Protein AF-A0A0C9SKB8-F1 (afdb_monomer)

Mean predicted aligned error: 7.76 Å

Sequence (107 aa):
MNARALKKRIRDRLRQRKFELERLEREYRNTVNEKNLRSHAKDRVKSREPGIVSLTRSYNALCEQLASLIRKGKALPGAVPPTPIDREGLFKLDVDDDIWQDIGLDE

pLDDT: mean 81.24, std 8.8, range [53.34, 92.69]

Foldseek 3Di:
DALVVLLVVLVVLLVVLVVLVVVLVVVVVVDPPDVPVSVVSVVVSVVCVVVSVVSLVVSQVVLVVQVVCVVVVNDDVPQDRQDRWDPVCSNVPDPPTSSPPCPNVDD

Secondary structure (DSSP, 8-state):
--HHHHHHHHHHHHHHHHHHHHHHHHHHHH-SS-HHHHHHHHHHHHTTHHHHHHHHHHHHHHHHHHHHHHHTT-SPTT--PPPPPPSTTTTT--TT-GGG--TTT--

Organism: NCBI:txid944288

Structure (mmCIF, N/CA/C/O backbone):
data_AF-A0A0C9SKB8-F1
#
_entry.id   AF-A0A0C9SKB8-F1
#
loop_
_atom_site.group_PDB
_atom_site.id
_atom_site.type_symbol
_atom_site.label_atom_id
_atom_site.label_alt_id
_atom_site.label_comp_id
_atom_site.label_asym_id
_atom_site.label_entity_id
_atom_site.label_seq_id
_atom_site.pdbx_PDB_ins_code
_atom_site.Cartn_x
_atom_site.Cartn_y
_atom_site.Cartn_z
_atom_site.occupancy
_atom_site.B_iso_or_equiv
_atom_site.auth_seq_id
_atom_site.auth_comp_id
_atom_site.auth_asym_id
_atom_site.auth_atom_id
_atom_site.pdbx_PDB_model_num
ATOM 1 N N . MET A 1 1 ? -1.051 11.756 10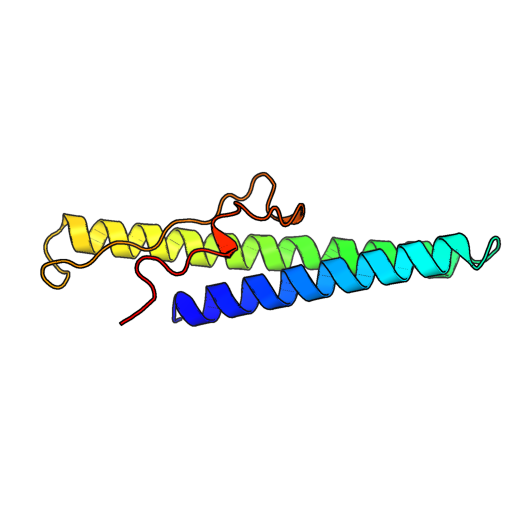.755 1.00 58.69 1 MET A N 1
ATOM 2 C CA . MET A 1 1 ? -1.117 11.167 9.395 1.00 58.69 1 MET A CA 1
ATOM 3 C C . MET A 1 1 ? -2.464 10.489 9.238 1.00 58.69 1 MET A C 1
ATOM 5 O O . MET A 1 1 ? -2.846 9.765 10.142 1.00 58.69 1 MET A O 1
ATOM 9 N N . ASN A 1 2 ? -3.175 10.734 8.137 1.00 83.25 2 ASN A N 1
ATOM 10 C CA . ASN A 1 2 ? -4.465 10.097 7.859 1.00 83.25 2 ASN A CA 1
ATOM 11 C C . ASN A 1 2 ? -4.236 8.772 7.099 1.00 83.25 2 ASN A C 1
ATOM 13 O O . ASN A 1 2 ? -3.520 8.765 6.093 1.00 83.25 2 ASN A O 1
ATOM 17 N N . ALA A 1 3 ? -4.827 7.668 7.572 1.00 80.56 3 ALA A N 1
ATOM 18 C CA . ALA A 1 3 ? -4.695 6.338 6.969 1.00 80.56 3 ALA A CA 1
ATOM 19 C C . ALA A 1 3 ? -5.140 6.319 5.494 1.00 80.56 3 ALA A C 1
ATOM 21 O O . ALA A 1 3 ? -4.436 5.772 4.645 1.00 80.56 3 ALA A O 1
ATOM 22 N N . ARG A 1 4 ? -6.222 7.033 5.154 1.00 84.06 4 ARG A N 1
ATOM 23 C CA . ARG A 1 4 ? -6.717 7.172 3.774 1.00 84.06 4 ARG A CA 1
ATOM 24 C C . ARG A 1 4 ? -5.710 7.882 2.870 1.00 84.06 4 ARG A C 1
ATOM 26 O O . ARG A 1 4 ? -5.471 7.462 1.739 1.00 84.06 4 ARG A O 1
ATOM 33 N N . ALA A 1 5 ? -5.078 8.942 3.375 1.00 85.62 5 ALA A N 1
ATOM 34 C CA . ALA A 1 5 ? -4.053 9.680 2.636 1.00 85.62 5 ALA A CA 1
ATOM 35 C C . ALA A 1 5 ? -2.801 8.821 2.388 1.00 85.62 5 ALA A C 1
ATOM 37 O O . ALA A 1 5 ? -2.234 8.854 1.296 1.00 85.62 5 ALA A O 1
ATOM 38 N N . LEU A 1 6 ? -2.397 8.010 3.373 1.00 84.31 6 LEU A N 1
ATOM 39 C CA . LEU A 1 6 ? -1.305 7.049 3.207 1.00 84.31 6 LEU A CA 1
ATOM 40 C C . LEU A 1 6 ? -1.648 5.983 2.171 1.00 84.31 6 LEU A C 1
ATOM 42 O O . LEU A 1 6 ? -0.839 5.729 1.282 1.00 84.31 6 LEU A O 1
ATOM 46 N N . LYS A 1 7 ? -2.859 5.428 2.224 1.00 85.12 7 LYS A N 1
ATOM 47 C CA . LYS A 1 7 ? -3.311 4.424 1.264 1.00 85.12 7 LYS A CA 1
ATOM 48 C C . LYS A 1 7 ? -3.347 4.958 -0.170 1.00 85.12 7 LYS A C 1
ATOM 50 O O . LYS A 1 7 ? -2.859 4.293 -1.082 1.00 85.12 7 LYS A O 1
ATOM 55 N N . LYS A 1 8 ? -3.836 6.188 -0.380 1.00 87.00 8 LYS A N 1
ATOM 56 C CA . LYS A 1 8 ? -3.760 6.875 -1.687 1.00 87.00 8 LYS A CA 1
ATOM 57 C C . LYS A 1 8 ? -2.313 7.025 -2.165 1.00 87.00 8 LYS A C 1
ATOM 59 O O . LYS A 1 8 ? -1.996 6.662 -3.293 1.00 87.00 8 LYS A O 1
ATOM 64 N N . ARG A 1 9 ? -1.407 7.456 -1.282 1.00 87.50 9 ARG A N 1
ATOM 65 C CA . ARG A 1 9 ? 0.021 7.602 -1.607 1.00 87.50 9 ARG A CA 1
ATOM 66 C C . ARG A 1 9 ? 0.690 6.273 -1.971 1.00 87.50 9 ARG A C 1
ATOM 68 O O . ARG A 1 9 ? 1.556 6.255 -2.844 1.00 87.50 9 ARG A O 1
ATOM 75 N N . ILE A 1 10 ? 0.323 5.179 -1.301 1.00 86.56 10 ILE A N 1
ATOM 76 C CA . ILE A 1 10 ? 0.812 3.833 -1.628 1.00 86.56 10 ILE A CA 1
ATOM 77 C C . ILE A 1 10 ? 0.315 3.432 -3.024 1.00 86.56 10 ILE A C 1
ATOM 79 O O . ILE A 1 10 ? 1.143 3.083 -3.866 1.00 86.56 10 ILE A O 1
ATOM 83 N N . ARG A 1 11 ? -0.989 3.588 -3.307 1.00 88.88 11 ARG A N 1
ATOM 84 C CA . ARG A 1 11 ? -1.585 3.327 -4.633 1.00 88.88 11 ARG A CA 1
ATOM 85 C C . ARG A 1 11 ? -0.877 4.093 -5.752 1.00 88.88 11 ARG A C 1
ATOM 87 O O . ARG A 1 11 ? -0.483 3.496 -6.752 1.00 88.88 11 ARG A O 1
ATOM 94 N N . ASP A 1 12 ? -0.647 5.391 -5.570 1.00 89.19 12 ASP A N 1
ATOM 95 C CA . ASP A 1 12 ? 0.022 6.218 -6.579 1.00 89.19 12 ASP A CA 1
ATOM 96 C C . ASP A 1 12 ? 1.454 5.759 -6.865 1.00 89.19 12 ASP A C 1
ATOM 98 O O . ASP A 1 12 ? 1.856 5.664 -8.026 1.00 89.19 12 ASP A O 1
ATOM 102 N N . ARG A 1 13 ? 2.222 5.418 -5.823 1.00 87.69 13 ARG A N 1
ATOM 103 C CA . ARG A 1 13 ? 3.601 4.933 -5.988 1.00 87.69 13 ARG A CA 1
ATOM 104 C C . ARG A 1 13 ? 3.666 3.567 -6.657 1.00 87.69 13 ARG A C 1
ATOM 106 O O . ARG A 1 13 ? 4.558 3.335 -7.470 1.00 87.69 13 ARG A O 1
ATOM 113 N N . LEU A 1 14 ? 2.731 2.679 -6.332 1.00 87.44 14 LEU A N 1
ATOM 114 C CA . LEU A 1 14 ? 2.621 1.371 -6.969 1.00 87.44 14 LEU A CA 1
ATOM 115 C C . LEU A 1 14 ? 2.299 1.503 -8.459 1.00 87.44 14 LEU A C 1
ATOM 117 O O . LEU A 1 14 ? 2.985 0.913 -9.295 1.00 87.44 14 LEU A O 1
ATOM 121 N N . ARG A 1 15 ? 1.325 2.353 -8.797 1.00 88.06 15 ARG A N 1
ATOM 122 C CA . ARG A 1 15 ? 0.963 2.667 -10.181 1.00 88.06 15 ARG A CA 1
ATOM 123 C C . ARG A 1 15 ? 2.136 3.272 -10.952 1.00 88.06 15 ARG A C 1
ATOM 125 O O . ARG A 1 15 ? 2.430 2.834 -12.060 1.00 88.06 15 ARG A O 1
ATOM 132 N N . GLN A 1 16 ? 2.838 4.237 -10.357 1.00 86.94 16 GLN A N 1
ATOM 133 C CA . GLN A 1 16 ? 4.014 4.845 -10.974 1.00 86.94 16 GLN A CA 1
ATOM 134 C C . GLN A 1 16 ? 5.105 3.802 -11.253 1.00 86.94 16 GLN A C 1
ATOM 136 O O . GLN A 1 16 ? 5.629 3.756 -12.363 1.00 86.94 16 GLN A O 1
ATOM 141 N N . ARG A 1 17 ? 5.409 2.928 -10.283 1.00 87.50 17 ARG A N 1
ATOM 142 C CA . ARG A 1 17 ? 6.372 1.830 -10.465 1.00 87.50 17 ARG A CA 1
ATOM 143 C C . ARG A 1 17 ? 5.962 0.898 -11.608 1.00 87.50 17 ARG A C 1
ATOM 145 O O . ARG A 1 17 ? 6.818 0.538 -12.411 1.00 87.50 17 ARG A O 1
ATOM 152 N N . LYS A 1 18 ? 4.681 0.519 -11.695 1.00 86.94 18 LYS A N 1
ATOM 153 C CA . LYS A 1 18 ? 4.167 -0.344 -12.772 1.00 86.94 18 LYS A CA 1
ATOM 154 C C . LYS A 1 18 ? 4.379 0.292 -14.145 1.00 86.94 18 LYS A C 1
ATOM 156 O O . LYS A 1 18 ? 4.968 -0.337 -15.015 1.00 86.94 18 LYS A O 1
ATOM 161 N N . PHE A 1 19 ? 3.987 1.554 -14.316 1.00 85.75 19 PHE A N 1
ATOM 162 C CA . PHE A 1 19 ? 4.177 2.256 -15.587 1.00 85.75 19 PHE A CA 1
ATOM 163 C C . PHE A 1 19 ? 5.651 2.456 -15.950 1.00 85.75 19 PHE A C 1
ATOM 165 O O . PHE A 1 19 ? 6.008 2.360 -17.122 1.00 85.75 19 PHE A O 1
ATOM 172 N N . GLU A 1 20 ? 6.518 2.711 -14.968 1.00 85.62 20 GLU A N 1
ATOM 173 C CA . GLU A 1 20 ? 7.963 2.807 -15.201 1.00 85.62 20 GLU A CA 1
ATOM 174 C C . GLU A 1 20 ? 8.557 1.469 -15.664 1.00 85.62 20 GLU A C 1
ATOM 176 O O . GLU A 1 20 ? 9.371 1.460 -16.587 1.00 85.62 20 GLU A O 1
ATOM 181 N N . LEU A 1 21 ? 8.118 0.345 -15.085 1.00 84.25 21 LEU A N 1
ATOM 182 C CA . LEU A 1 21 ? 8.522 -0.994 -15.528 1.00 84.25 21 LEU A CA 1
ATOM 183 C C . LEU A 1 21 ? 8.009 -1.317 -16.931 1.00 84.25 21 LEU A C 1
ATOM 185 O O . LEU A 1 21 ? 8.804 -1.710 -17.778 1.00 84.25 21 LEU A O 1
ATOM 189 N N . GLU A 1 22 ? 6.722 -1.102 -17.208 1.00 84.81 22 GLU A N 1
ATOM 190 C CA . GLU A 1 22 ? 6.144 -1.350 -18.536 1.00 84.81 22 GLU A CA 1
ATOM 191 C C . GLU A 1 22 ? 6.821 -0.504 -19.618 1.00 84.81 22 GLU A C 1
ATOM 193 O O . GLU A 1 22 ? 7.072 -0.977 -20.728 1.00 84.81 22 GLU A O 1
ATOM 198 N N . ARG A 1 23 ? 7.145 0.755 -19.304 1.00 84.44 23 ARG A N 1
ATOM 199 C CA . ARG A 1 23 ? 7.894 1.623 -20.211 1.00 84.44 23 ARG A CA 1
ATOM 200 C C . ARG A 1 23 ? 9.281 1.049 -20.498 1.00 84.44 23 ARG A C 1
ATOM 202 O O . ARG A 1 23 ? 9.662 0.968 -21.662 1.00 84.44 23 ARG A O 1
ATOM 209 N N . LEU A 1 24 ? 9.990 0.599 -19.464 1.00 80.38 24 LEU A N 1
ATOM 210 C CA . LEU A 1 24 ? 11.308 -0.021 -19.600 1.00 80.38 24 LEU A CA 1
ATOM 211 C C . LEU A 1 24 ? 11.244 -1.332 -20.404 1.00 80.38 24 LEU A C 1
ATOM 213 O O . LEU A 1 24 ? 12.124 -1.590 -21.221 1.00 80.38 24 LEU A O 1
ATOM 217 N N . GLU A 1 25 ? 10.192 -2.136 -20.238 1.00 78.69 25 GLU A N 1
ATOM 218 C CA . GLU A 1 25 ? 9.959 -3.354 -21.028 1.00 78.69 25 GLU A CA 1
ATOM 219 C C . GLU A 1 25 ? 9.654 -3.065 -22.504 1.00 78.69 25 GLU A C 1
ATOM 221 O O . GLU A 1 25 ?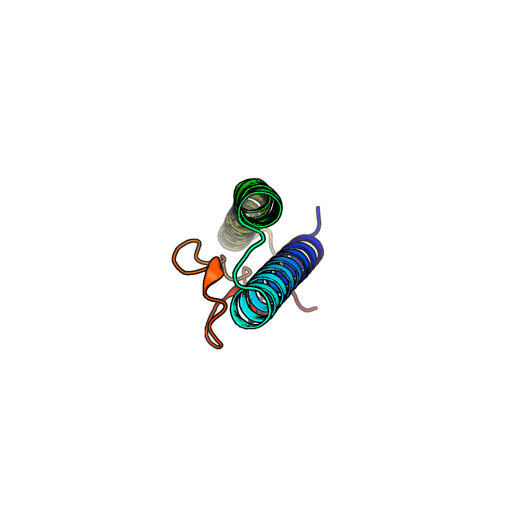 10.132 -3.776 -23.391 1.00 78.69 25 GLU A O 1
ATOM 226 N N . ARG A 1 26 ? 8.887 -2.010 -22.804 1.00 80.00 26 ARG A N 1
ATOM 227 C CA . ARG A 1 26 ? 8.641 -1.580 -24.192 1.00 80.00 26 ARG A CA 1
ATOM 228 C C . ARG A 1 26 ? 9.917 -1.056 -24.845 1.00 80.00 26 ARG A C 1
ATOM 230 O O . ARG A 1 26 ? 10.223 -1.435 -25.972 1.00 80.00 26 ARG A O 1
ATOM 237 N N . GLU A 1 27 ? 10.685 -0.239 -24.128 1.00 73.25 27 GLU A N 1
ATOM 238 C CA . GLU A 1 27 ? 11.998 0.237 -24.578 1.00 73.25 27 GLU A CA 1
ATOM 239 C C . GLU A 1 27 ? 12.970 -0.942 -24.797 1.00 73.25 27 GLU A C 1
ATOM 241 O O . GLU A 1 27 ? 13.696 -0.957 -25.791 1.00 73.25 27 GLU A O 1
ATOM 246 N N . TYR A 1 28 ? 12.913 -1.984 -23.953 1.00 66.25 28 TYR A N 1
ATOM 247 C CA . TYR A 1 28 ? 13.689 -3.223 -24.106 1.00 66.25 28 TYR A CA 1
ATOM 248 C C . TYR A 1 28 ? 13.384 -3.977 -25.408 1.00 66.25 28 TYR A C 1
ATOM 250 O O . 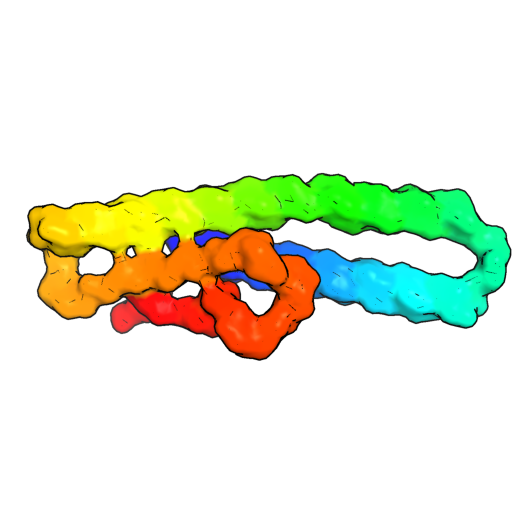TYR A 1 28 ? 14.306 -4.497 -26.032 1.00 66.25 28 TYR A O 1
ATOM 258 N N . ARG A 1 29 ? 12.115 -4.030 -25.839 1.00 68.69 29 ARG A N 1
ATOM 259 C CA . ARG A 1 29 ? 11.728 -4.666 -27.115 1.00 68.69 29 ARG A CA 1
ATOM 260 C C . ARG A 1 29 ? 12.165 -3.854 -28.336 1.00 68.69 29 ARG A C 1
ATOM 262 O O . ARG A 1 29 ? 12.434 -4.438 -29.380 1.00 68.69 29 ARG A O 1
ATOM 269 N N . ASN A 1 30 ? 12.239 -2.530 -28.203 1.00 69.12 30 ASN A N 1
ATOM 270 C CA . ASN A 1 30 ? 12.447 -1.623 -29.332 1.00 69.12 30 ASN A CA 1
ATOM 271 C C . ASN A 1 30 ? 13.921 -1.286 -29.602 1.00 69.12 30 ASN A C 1
ATOM 273 O O . ASN A 1 30 ? 14.247 -0.870 -30.710 1.00 69.12 30 ASN A O 1
ATOM 277 N N . THR A 1 31 ? 14.830 -1.466 -28.637 1.00 64.69 31 THR A N 1
ATOM 278 C CA . THR A 1 31 ? 16.266 -1.228 -28.849 1.00 64.69 31 THR A CA 1
ATOM 279 C C . THR A 1 31 ? 17.073 -2.457 -28.425 1.00 64.69 31 THR A C 1
ATOM 281 O O . THR A 1 31 ? 16.873 -3.005 -27.348 1.00 64.69 31 THR A O 1
ATOM 284 N N . VAL A 1 32 ? 18.031 -2.924 -29.232 1.00 60.19 32 VAL A N 1
ATOM 285 C CA . VAL A 1 32 ? 18.890 -4.078 -28.867 1.00 60.19 32 VAL A CA 1
ATOM 286 C C . VAL A 1 32 ? 20.165 -3.628 -28.125 1.00 60.19 32 VAL A C 1
ATOM 288 O O . VAL A 1 32 ? 20.749 -4.408 -27.378 1.00 60.19 32 VAL A O 1
ATOM 291 N N . ASN A 1 33 ? 20.554 -2.348 -28.217 1.00 62.16 33 ASN A N 1
ATOM 292 C CA . ASN A 1 33 ? 21.949 -1.937 -27.992 1.00 62.16 33 ASN A CA 1
ATOM 293 C C . ASN A 1 33 ? 22.247 -1.029 -26.773 1.00 62.16 33 ASN A C 1
ATOM 295 O O . ASN A 1 33 ? 23.372 -0.569 -26.617 1.00 62.16 33 ASN A O 1
ATOM 299 N N . GLU A 1 34 ? 21.293 -0.771 -25.874 1.00 64.50 34 GLU A N 1
ATOM 300 C CA . GLU A 1 34 ? 21.424 0.295 -24.857 1.00 64.50 34 GLU A CA 1
ATOM 301 C C . GLU A 1 34 ? 21.581 -0.223 -23.408 1.00 64.50 34 GLU A C 1
ATOM 303 O O . GLU A 1 34 ? 20.840 0.144 -22.500 1.00 64.50 34 GLU A O 1
ATOM 308 N N . LYS A 1 35 ? 22.536 -1.131 -23.163 1.00 66.06 35 LYS A N 1
ATOM 309 C CA . LYS A 1 35 ? 22.681 -1.857 -21.877 1.00 66.06 35 LYS A CA 1
ATOM 310 C C . LYS A 1 35 ? 22.904 -0.972 -20.632 1.00 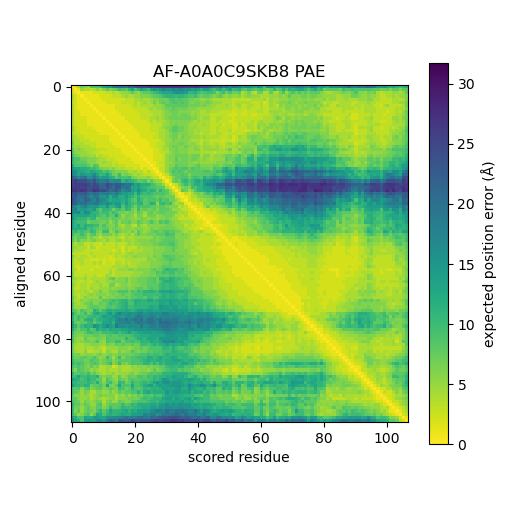66.06 35 LYS A C 1
ATOM 312 O O . LYS A 1 35 ? 22.358 -1.289 -19.577 1.00 66.06 35 LYS A O 1
ATOM 317 N N . ASN A 1 36 ? 23.658 0.125 -20.733 1.00 63.72 36 ASN A N 1
ATOM 318 C CA . ASN A 1 36 ? 24.042 0.935 -19.563 1.00 63.72 36 ASN A CA 1
ATOM 319 C C . ASN A 1 36 ? 22.908 1.846 -19.065 1.00 63.72 36 ASN A C 1
ATOM 321 O O . ASN A 1 36 ? 22.634 1.886 -17.866 1.00 63.72 36 ASN A O 1
ATOM 325 N N . LEU A 1 37 ? 22.180 2.504 -19.978 1.00 64.69 37 LEU A N 1
ATOM 326 C CA . LEU A 1 37 ? 20.999 3.309 -19.632 1.00 64.69 37 LEU A CA 1
ATOM 327 C C . LEU A 1 37 ? 19.926 2.447 -18.937 1.00 64.69 37 LEU A C 1
ATOM 329 O O . LEU A 1 37 ? 19.284 2.877 -17.977 1.00 64.69 37 LEU A O 1
ATOM 333 N N . ARG A 1 38 ? 19.807 1.182 -19.362 1.00 64.19 38 ARG A N 1
ATOM 334 C CA . ARG A 1 38 ? 18.872 0.188 -18.811 1.00 64.19 38 ARG A CA 1
ATOM 335 C C . ARG A 1 38 ? 19.189 -0.235 -17.383 1.00 64.19 38 ARG A C 1
ATOM 337 O O . ARG A 1 38 ? 18.255 -0.373 -16.594 1.00 64.19 38 ARG A O 1
ATOM 344 N N . SER A 1 39 ? 20.466 -0.452 -17.047 1.00 70.06 39 SER A N 1
ATOM 345 C CA . SER A 1 39 ? 20.859 -0.796 -15.671 1.00 70.06 39 SER A CA 1
ATOM 346 C C . SER A 1 39 ? 20.431 0.317 -14.725 1.00 70.06 39 SER A C 1
ATOM 348 O O . SER A 1 39 ? 19.668 0.081 -13.793 1.00 70.06 39 SER A O 1
ATOM 350 N N . HIS A 1 40 ? 20.798 1.558 -15.051 1.00 72.12 40 HIS A N 1
ATOM 351 C CA . HIS A 1 40 ? 20.467 2.715 -14.226 1.00 72.12 40 HIS A CA 1
ATOM 352 C C . HIS A 1 40 ? 18.957 2.936 -14.080 1.00 72.12 40 HIS A C 1
ATOM 354 O O . HIS A 1 40 ? 18.491 3.283 -12.9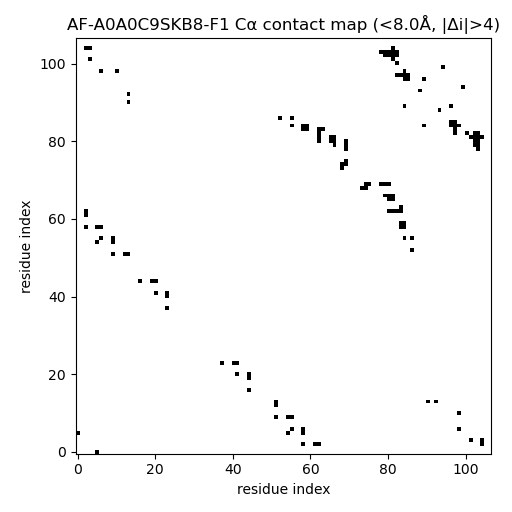92 1.00 72.12 40 HIS A O 1
ATOM 360 N N . ALA A 1 41 ? 18.171 2.707 -15.136 1.00 71.75 41 ALA A N 1
ATOM 361 C CA . ALA A 1 41 ? 16.717 2.816 -15.065 1.00 71.75 41 ALA A CA 1
ATOM 362 C C . ALA A 1 41 ? 16.094 1.723 -14.173 1.00 71.75 41 ALA A C 1
ATOM 364 O O . ALA A 1 41 ? 15.274 2.032 -13.306 1.00 71.75 41 ALA A O 1
ATOM 365 N N . LYS A 1 42 ? 16.537 0.464 -14.300 1.00 75.88 42 LYS A N 1
ATOM 366 C CA . LYS A 1 42 ? 16.077 -0.650 -13.453 1.00 75.88 42 LYS A CA 1
ATOM 367 C C . LYS A 1 42 ? 16.466 -0.453 -11.983 1.00 75.88 42 LYS A C 1
ATOM 369 O O . LYS A 1 42 ? 15.643 -0.680 -11.096 1.00 75.88 42 LYS A O 1
ATOM 374 N N . ASP A 1 43 ? 17.677 0.029 -11.724 1.00 79.81 43 ASP A N 1
ATOM 375 C CA . ASP A 1 43 ? 18.176 0.313 -10.374 1.00 79.81 43 ASP A CA 1
ATOM 376 C C . ASP A 1 43 ? 17.433 1.499 -9.732 1.00 79.81 43 ASP A C 1
ATOM 378 O O . ASP A 1 43 ? 17.105 1.477 -8.540 1.00 79.81 43 ASP A O 1
ATOM 382 N N . ARG A 1 44 ? 17.050 2.511 -10.527 1.00 75.88 44 ARG A N 1
ATOM 383 C CA . ARG A 1 44 ? 16.169 3.598 -10.062 1.00 75.88 44 ARG A CA 1
ATOM 384 C C . ARG A 1 44 ? 14.779 3.107 -9.680 1.00 75.88 44 ARG A C 1
ATOM 386 O O . ARG A 1 44 ? 14.230 3.600 -8.700 1.00 75.88 44 ARG A O 1
ATOM 393 N N . VAL A 1 45 ? 14.210 2.151 -10.411 1.00 79.81 45 VAL A N 1
ATOM 394 C CA . VAL A 1 45 ? 12.905 1.575 -10.054 1.00 79.81 45 VAL A CA 1
ATOM 395 C C . VAL A 1 45 ? 13.016 0.760 -8.763 1.00 79.81 45 VAL A C 1
ATOM 397 O O . VAL A 1 45 ? 12.235 0.974 -7.836 1.00 79.81 45 VAL A O 1
ATOM 400 N N . LYS A 1 46 ? 14.029 -0.108 -8.653 1.00 79.88 46 LYS A N 1
ATOM 401 C CA . LYS A 1 46 ? 14.264 -0.929 -7.453 1.00 79.88 46 LYS A CA 1
ATOM 402 C C . LYS A 1 46 ? 14.538 -0.098 -6.201 1.00 79.88 46 LYS A C 1
ATOM 404 O O . LYS A 1 46 ? 14.017 -0.404 -5.135 1.00 79.88 46 LYS A O 1
ATOM 409 N N . SER A 1 47 ? 15.291 0.995 -6.317 1.00 82.06 47 SER A N 1
ATOM 410 C CA . SER A 1 47 ? 15.597 1.861 -5.165 1.00 82.06 47 SER A CA 1
ATOM 411 C C . SER A 1 47 ? 14.370 2.574 -4.576 1.00 82.06 47 SER A C 1
ATOM 413 O O . SER A 1 47 ? 14.429 3.067 -3.450 1.00 82.06 47 SER A O 1
ATOM 415 N N . ARG A 1 48 ? 13.232 2.599 -5.285 1.00 81.12 48 ARG A N 1
ATOM 416 C CA . ARG A 1 48 ? 11.966 3.172 -4.794 1.00 81.12 48 ARG A CA 1
ATOM 417 C C . ARG A 1 48 ? 11.112 2.177 -4.008 1.00 81.12 48 ARG A C 1
ATOM 419 O O . ARG A 1 48 ? 10.256 2.605 -3.231 1.00 81.12 48 ARG A O 1
ATOM 426 N N . GLU A 1 49 ? 11.354 0.875 -4.160 1.00 84.94 49 GLU A N 1
ATOM 427 C CA . GLU A 1 49 ? 10.611 -0.195 -3.477 1.00 84.94 49 GLU A CA 1
ATOM 428 C C . GLU A 1 49 ? 10.675 -0.093 -1.944 1.00 84.94 49 GLU A C 1
ATOM 430 O O . GLU A 1 49 ? 9.612 -0.136 -1.317 1.00 84.94 49 GLU A O 1
ATOM 435 N N . PRO A 1 50 ? 11.839 0.170 -1.309 1.00 88.44 50 PRO A N 1
ATOM 436 C CA . PRO A 1 50 ? 11.914 0.348 0.143 1.00 88.44 50 PRO A CA 1
ATOM 437 C C . PRO A 1 50 ? 11.023 1.486 0.654 1.00 88.44 50 PRO A C 1
ATOM 439 O O . PRO A 1 50 ? 10.445 1.401 1.737 1.00 88.44 50 PRO A O 1
ATOM 442 N N . GLY A 1 51 ? 10.856 2.546 -0.144 1.00 88.62 51 GLY A N 1
ATOM 443 C CA . GLY A 1 51 ? 9.979 3.665 0.190 1.00 88.62 51 GLY A CA 1
ATOM 444 C C . GLY A 1 51 ? 8.492 3.301 0.160 1.00 88.62 51 GLY A C 1
ATOM 445 O O . GLY A 1 51 ? 7.711 3.881 0.913 1.00 88.62 51 GLY A O 1
ATOM 446 N N . ILE A 1 52 ? 8.087 2.357 -0.693 1.00 86.69 52 ILE A N 1
ATOM 447 C CA . ILE A 1 52 ? 6.716 1.821 -0.753 1.00 86.69 52 ILE A CA 1
ATOM 448 C C . ILE A 1 52 ? 6.477 0.873 0.428 1.00 86.69 52 ILE A C 1
ATOM 450 O O . ILE A 1 52 ? 5.465 0.991 1.120 1.00 86.69 52 ILE A O 1
ATOM 454 N N . VAL A 1 53 ? 7.446 0.003 0.724 1.00 89.81 53 VAL A N 1
ATOM 455 C CA . VAL A 1 53 ? 7.404 -0.907 1.881 1.00 89.81 53 VAL A CA 1
ATOM 456 C C . VAL A 1 53 ? 7.310 -0.127 3.195 1.00 89.81 53 VAL A C 1
ATOM 458 O O . VAL A 1 53 ? 6.495 -0.461 4.052 1.00 89.81 53 VAL A O 1
ATOM 461 N N . SER A 1 54 ? 8.087 0.950 3.342 1.00 91.06 54 SER A N 1
ATOM 462 C CA . SER A 1 54 ? 8.049 1.817 4.526 1.00 91.06 54 SER A CA 1
ATOM 463 C C . SER A 1 54 ? 6.671 2.457 4.735 1.00 91.06 54 SER A C 1
ATOM 465 O O . SER A 1 54 ? 6.117 2.382 5.831 1.00 91.06 54 SER A O 1
ATOM 467 N N . LEU A 1 55 ? 6.061 3.001 3.674 1.00 88.62 55 LEU A N 1
ATOM 468 C CA . LEU A 1 55 ? 4.704 3.555 3.752 1.00 88.62 55 LEU A CA 1
ATOM 469 C C . LEU A 1 55 ? 3.663 2.495 4.121 1.00 88.62 55 LEU A C 1
ATOM 471 O O . LEU A 1 55 ? 2.787 2.765 4.940 1.00 88.62 55 LEU A O 1
ATOM 475 N N . THR A 1 56 ? 3.779 1.297 3.547 1.00 89.56 56 THR A N 1
ATOM 476 C CA . THR A 1 56 ? 2.885 0.167 3.839 1.00 89.56 56 THR A CA 1
ATOM 477 C C . THR A 1 56 ? 2.997 -0.245 5.304 1.00 89.56 56 THR A C 1
ATOM 479 O O . THR A 1 56 ? 1.989 -0.410 5.983 1.00 89.56 56 THR A O 1
ATOM 482 N N . ARG A 1 57 ? 4.221 -0.293 5.847 1.00 92.38 57 ARG A N 1
ATOM 483 C CA . ARG A 1 57 ? 4.457 -0.545 7.274 1.00 92.38 57 ARG A CA 1
ATOM 484 C C . ARG A 1 57 ? 3.803 0.519 8.159 1.00 92.38 57 ARG A C 1
ATOM 486 O O . ARG A 1 57 ? 3.177 0.167 9.154 1.00 92.38 57 ARG A O 1
ATOM 493 N N . SER A 1 58 ? 3.927 1.802 7.811 1.00 91.31 58 SER A N 1
ATOM 494 C CA . SER A 1 58 ? 3.271 2.883 8.561 1.00 91.31 58 SER A CA 1
ATOM 495 C C . SER A 1 58 ? 1.746 2.784 8.518 1.00 91.31 58 SER A C 1
ATOM 497 O O . SER A 1 58 ? 1.096 3.042 9.526 1.00 91.31 58 SER A O 1
ATOM 499 N N . TYR A 1 59 ? 1.176 2.404 7.373 1.00 90.19 59 TYR A N 1
ATOM 500 C CA . TYR A 1 59 ? -0.263 2.195 7.237 1.00 90.19 59 TYR A CA 1
ATOM 501 C C . TYR A 1 59 ? -0.747 1.004 8.079 1.00 90.19 59 TYR A C 1
ATOM 503 O O . T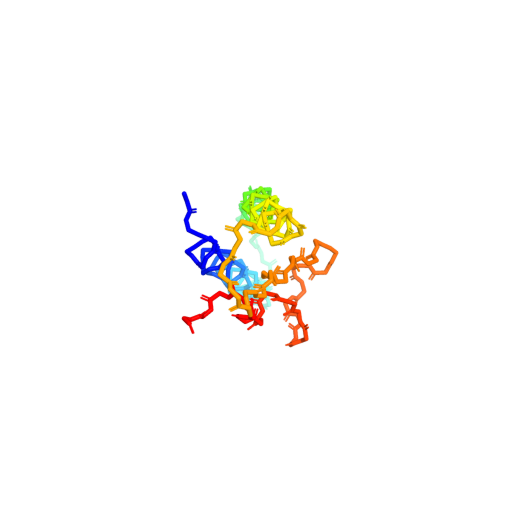YR A 1 59 ? -1.679 1.164 8.864 1.00 90.19 59 TYR A O 1
ATOM 511 N N . ASN A 1 60 ? -0.080 -0.151 8.006 1.00 92.44 60 ASN A N 1
ATOM 512 C CA . ASN A 1 60 ? -0.461 -1.330 8.793 1.00 92.44 60 ASN A CA 1
ATOM 513 C C . ASN A 1 60 ? -0.369 -1.061 10.304 1.00 92.44 60 ASN A C 1
ATOM 515 O O . ASN A 1 60 ? -1.277 -1.423 11.046 1.00 92.44 60 ASN A O 1
ATOM 519 N N . ALA A 1 61 ? 0.658 -0.330 10.752 1.00 92.69 61 ALA A N 1
ATOM 520 C CA . ALA A 1 61 ? 0.773 0.089 12.150 1.00 92.69 61 ALA A CA 1
ATOM 521 C C . ALA A 1 61 ? -0.395 0.989 12.603 1.00 92.69 61 ALA A C 1
ATOM 523 O O . ALA A 1 61 ? -0.839 0.901 13.746 1.00 92.69 61 ALA A O 1
ATOM 524 N N . LEU A 1 62 ? -0.923 1.848 11.721 1.00 90.25 62 LEU A N 1
ATOM 525 C CA . LEU A 1 62 ? -2.128 2.634 12.010 1.00 90.25 62 LEU A CA 1
ATOM 526 C C . LEU A 1 62 ? -3.384 1.756 12.066 1.00 90.25 62 LEU A C 1
ATOM 528 O O . LEU A 1 62 ? -4.229 1.982 12.930 1.00 90.25 62 LEU A O 1
ATOM 532 N N . CYS A 1 63 ? -3.496 0.744 11.203 1.00 90.44 63 CYS A N 1
ATOM 533 C CA . CYS A 1 63 ? -4.605 -0.213 11.244 1.00 90.44 63 CYS A CA 1
ATOM 534 C C . CYS A 1 63 ? -4.635 -0.965 12.583 1.00 90.44 63 CYS A C 1
ATOM 536 O O . CYS A 1 63 ? -5.681 -1.052 13.223 1.00 90.44 63 CYS A O 1
ATOM 538 N N . GLU A 1 64 ? -3.476 -1.419 13.067 1.00 92.19 64 GLU A N 1
ATOM 539 C CA . GLU A 1 64 ? -3.343 -2.061 14.381 1.00 92.19 64 GLU A CA 1
ATOM 540 C C . GLU A 1 64 ? -3.730 -1.124 15.535 1.00 92.19 64 GLU A C 1
ATOM 542 O O . GLU A 1 64 ? -4.422 -1.533 16.473 1.00 92.19 64 GLU A O 1
ATOM 547 N N . GLN A 1 65 ? -3.323 0.149 15.469 1.00 90.25 65 GLN A N 1
ATOM 548 C CA . GLN A 1 65 ? -3.699 1.155 16.467 1.00 90.25 65 GLN A CA 1
ATOM 549 C C . GLN A 1 65 ? -5.214 1.385 16.495 1.00 90.25 65 GLN A C 1
ATOM 551 O O . GLN A 1 65 ? -5.807 1.397 17.575 1.00 90.25 65 GLN A O 1
ATOM 556 N N . 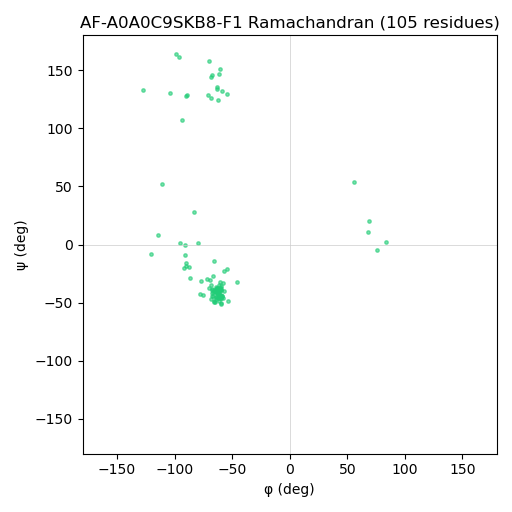LEU A 1 66 ? -5.849 1.517 15.327 1.00 87.94 66 LEU A N 1
ATOM 557 C CA . LEU A 1 66 ? -7.299 1.686 15.211 1.00 87.94 66 LEU A CA 1
ATOM 558 C C . LEU A 1 66 ? -8.048 0.451 15.725 1.00 87.94 66 LEU A C 1
ATOM 560 O O . LEU A 1 66 ? -8.953 0.586 16.547 1.00 87.94 66 LEU A O 1
ATOM 564 N N . ALA A 1 67 ? -7.610 -0.752 15.351 1.00 89.81 67 ALA A N 1
ATOM 565 C CA . ALA A 1 67 ? -8.171 -1.999 15.867 1.00 89.81 67 ALA A CA 1
ATOM 566 C C . ALA A 1 67 ? -8.040 -2.109 17.398 1.00 89.81 67 ALA A C 1
ATOM 568 O O . ALA A 1 67 ? -8.965 -2.551 18.080 1.00 89.81 67 ALA A O 1
ATOM 569 N N . SER A 1 68 ? -6.913 -1.661 17.962 1.00 91.38 68 SER A N 1
ATOM 570 C CA . SER A 1 68 ? -6.697 -1.614 19.414 1.00 91.38 68 SER A CA 1
ATOM 571 C C . SER A 1 68 ? -7.651 -0.639 20.110 1.00 91.38 68 SER A C 1
ATOM 573 O O . SER A 1 68 ? -8.188 -0.960 21.171 1.00 91.38 68 SER A O 1
ATOM 575 N N . LEU A 1 69 ? -7.898 0.537 19.525 1.00 89.19 69 LEU A N 1
ATOM 576 C CA . LEU A 1 69 ? -8.839 1.525 20.066 1.00 89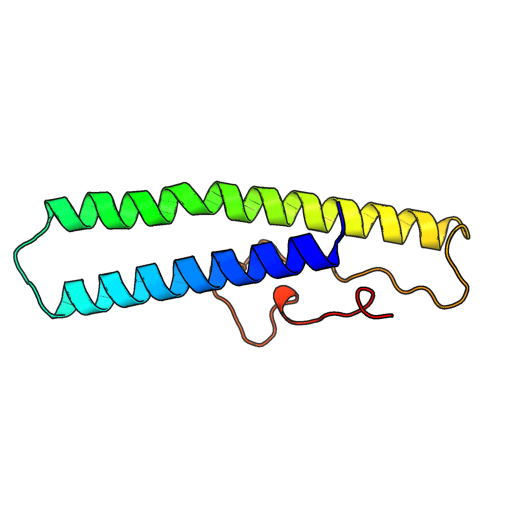.19 69 LEU A CA 1
ATOM 577 C C . LEU A 1 69 ? -10.287 1.024 20.031 1.00 89.19 69 LEU A C 1
ATOM 579 O O . LEU A 1 69 ? -11.000 1.192 21.022 1.00 89.19 69 LEU A O 1
ATOM 583 N N . ILE A 1 70 ? -10.685 0.357 18.945 1.00 88.75 70 ILE A N 1
ATOM 584 C CA . ILE A 1 70 ? -12.004 -0.278 18.813 1.00 88.75 70 ILE A CA 1
ATOM 585 C C . ILE A 1 70 ? -12.173 -1.364 19.878 1.00 88.75 70 ILE A C 1
ATOM 587 O O . ILE A 1 70 ? -13.144 -1.342 20.630 1.00 88.75 70 ILE A O 1
ATOM 591 N N . ARG A 1 71 ? -11.181 -2.251 20.039 1.00 88.38 71 ARG A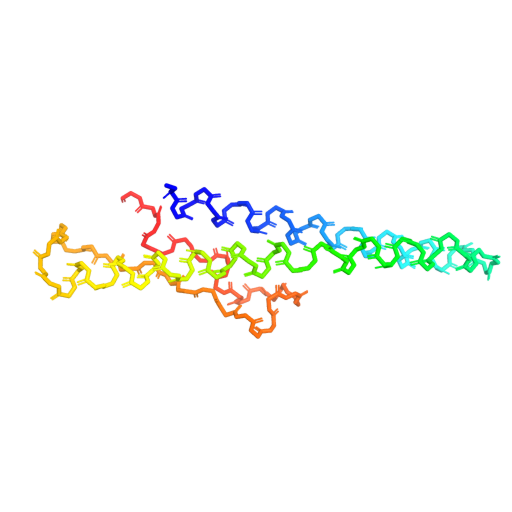 N 1
ATOM 592 C CA . ARG A 1 71 ? -11.209 -3.310 21.063 1.00 88.38 71 ARG A CA 1
ATOM 593 C C . ARG A 1 71 ? -11.293 -2.762 22.491 1.00 88.38 71 ARG A C 1
ATOM 595 O O . ARG A 1 71 ? -11.888 -3.392 23.355 1.00 88.38 71 ARG A O 1
ATOM 602 N N . LYS A 1 72 ? -10.703 -1.591 22.743 1.00 91.81 72 LYS A N 1
ATOM 603 C CA . LYS A 1 72 ? -10.752 -0.897 24.042 1.00 91.81 72 LYS A CA 1
ATOM 604 C C . LYS A 1 72 ? -12.057 -0.122 24.274 1.00 91.81 72 LYS A C 1
ATOM 606 O O . LYS A 1 72 ? -12.158 0.550 25.296 1.00 91.81 72 LYS A O 1
ATOM 611 N N . GLY A 1 73 ? -13.012 -0.157 23.339 1.00 86.44 73 GLY A N 1
ATOM 612 C CA . GLY A 1 73 ? -14.279 0.573 23.439 1.00 86.44 73 GLY A CA 1
ATOM 613 C C . GLY A 1 73 ? -14.129 2.093 23.336 1.00 86.44 73 GLY A C 1
ATOM 614 O O . GLY A 1 73 ? -15.000 2.826 23.787 1.00 86.44 73 GLY A O 1
ATOM 615 N N . LYS A 1 74 ? -13.013 2.584 22.777 1.00 87.88 74 LYS A N 1
ATOM 616 C CA . LYS A 1 74 ? -12.735 4.025 22.614 1.00 87.88 74 LYS A CA 1
ATOM 617 C C . LYS A 1 74 ? -13.134 4.567 21.240 1.00 87.88 74 LYS A C 1
ATOM 619 O O . LYS A 1 74 ? -12.877 5.732 20.951 1.00 87.88 74 LYS A O 1
ATOM 624 N N . ALA A 1 75 ? -13.691 3.717 20.386 1.00 84.62 75 ALA A N 1
ATOM 625 C CA . ALA A 1 75 ? -14.169 4.086 19.063 1.00 84.62 75 ALA A CA 1
ATOM 626 C C . ALA A 1 75 ? -15.687 4.300 19.069 1.00 84.62 75 ALA A C 1
ATOM 628 O O . ALA A 1 75 ? -16.380 3.873 19.992 1.00 84.62 75 ALA A O 1
ATOM 629 N N . LEU A 1 76 ? -16.193 4.954 18.024 1.00 80.62 76 LEU A N 1
ATOM 630 C CA . LEU A 1 76 ? -17.629 5.122 17.824 1.00 80.62 76 LEU A CA 1
ATOM 631 C C . LEU A 1 76 ? -18.321 3.750 17.674 1.00 80.62 76 LEU A C 1
ATOM 633 O O . LEU A 1 76 ? -17.717 2.825 17.118 1.00 80.62 76 LEU A O 1
ATOM 637 N N . PRO A 1 77 ? -19.573 3.593 18.145 1.00 78.12 77 PRO A N 1
ATOM 638 C CA . PRO A 1 77 ? -20.352 2.382 17.905 1.00 78.12 77 PRO A CA 1
ATOM 639 C C . PRO A 1 77 ? -20.428 2.071 16.406 1.00 78.12 77 PRO A C 1
ATOM 641 O O . PRO A 1 77 ? -20.750 2.947 15.609 1.00 78.12 77 PRO A O 1
ATOM 644 N N . GLY A 1 78 ? -20.108 0.834 16.024 1.00 79.69 78 GLY A N 1
ATOM 645 C CA . GLY A 1 78 ? -20.070 0.414 14.619 1.00 79.69 78 GLY A CA 1
ATOM 646 C C . GLY A 1 78 ? -18.769 0.735 13.874 1.00 79.69 78 GLY A C 1
ATOM 647 O O . GLY A 1 78 ? -18.664 0.403 12.699 1.00 79.69 78 GLY A O 1
ATOM 648 N N . ALA A 1 79 ? -17.761 1.325 14.529 1.00 82.81 79 ALA A N 1
ATOM 649 C CA . ALA A 1 79 ? -16.461 1.556 13.906 1.00 82.81 79 ALA A CA 1
ATOM 650 C C . ALA A 1 79 ? -15.784 0.231 13.509 1.00 82.81 79 ALA A C 1
ATOM 652 O O . ALA A 1 79 ? -15.553 -0.645 14.348 1.00 82.81 79 ALA A O 1
ATOM 653 N N . VAL A 1 80 ? -15.422 0.117 12.231 1.00 85.12 80 VAL A N 1
ATOM 654 C CA . VAL A 1 80 ? -14.718 -1.037 11.656 1.00 85.12 80 VAL A CA 1
ATOM 655 C C . VAL A 1 80 ? -13.250 -0.660 11.435 1.00 85.12 80 VAL A C 1
ATOM 657 O O . VAL A 1 80 ? -12.982 0.403 10.871 1.00 85.12 80 VAL A O 1
ATOM 660 N N . PRO A 1 81 ? -12.276 -1.479 11.877 1.00 84.25 81 PRO A N 1
ATOM 661 C CA . PRO A 1 81 ? -10.875 -1.190 11.612 1.00 84.25 81 PRO A CA 1
ATOM 662 C C . PRO A 1 81 ? -10.574 -1.339 10.115 1.00 84.25 81 PRO A C 1
ATOM 664 O O . PRO A 1 81 ? -11.103 -2.250 9.477 1.00 84.25 81 PRO A O 1
ATOM 667 N N . PRO A 1 82 ? -9.692 -0.499 9.554 1.00 87.06 82 PRO A N 1
ATOM 668 C CA . PRO A 1 82 ? -9.267 -0.659 8.176 1.00 87.06 82 PRO A CA 1
ATOM 669 C C . PRO A 1 82 ? -8.442 -1.931 7.979 1.00 87.06 82 PRO A C 1
ATOM 671 O O . PRO A 1 82 ? -7.661 -2.324 8.853 1.00 87.06 82 PRO A O 1
ATOM 674 N N . THR A 1 83 ? -8.596 -2.551 6.809 1.00 88.00 83 THR A N 1
ATOM 675 C CA . THR A 1 83 ? -7.870 -3.770 6.443 1.00 88.00 83 THR A CA 1
ATOM 676 C C . THR A 1 83 ? -6.378 -3.454 6.264 1.00 88.00 83 THR A C 1
ATOM 678 O O . THR A 1 83 ? -6.037 -2.526 5.512 1.00 88.00 83 THR A O 1
ATOM 681 N N . PRO A 1 84 ? -5.469 -4.170 6.957 1.00 88.94 84 PRO A N 1
ATOM 682 C CA . PRO A 1 84 ? -4.036 -4.095 6.693 1.00 88.94 84 PRO A CA 1
ATOM 683 C C . PRO A 1 84 ? -3.726 -4.529 5.260 1.00 88.94 84 PRO A C 1
ATOM 685 O O . PRO A 1 84 ? -4.426 -5.355 4.696 1.00 88.94 84 PRO A O 1
ATOM 688 N N . ILE A 1 85 ? -2.658 -3.992 4.681 1.00 88.31 85 ILE A N 1
ATOM 689 C CA . ILE A 1 85 ? -2.207 -4.383 3.345 1.00 88.31 85 ILE A CA 1
ATOM 690 C C . ILE A 1 85 ? -1.214 -5.535 3.479 1.00 88.31 85 ILE A C 1
ATOM 692 O O . ILE A 1 85 ? -0.215 -5.399 4.204 1.00 88.31 85 ILE A O 1
ATOM 696 N N . ASP A 1 86 ? -1.443 -6.624 2.746 1.00 86.31 86 ASP A N 1
ATOM 697 C CA . ASP A 1 86 ? -0.434 -7.668 2.616 1.00 86.31 86 ASP A CA 1
ATOM 698 C C . ASP A 1 86 ? 0.827 -7.128 1.923 1.00 86.31 86 ASP A C 1
ATOM 700 O O . ASP A 1 86 ? 0.804 -6.395 0.931 1.00 86.31 86 ASP A O 1
ATOM 704 N N . ARG A 1 87 ? 1.972 -7.456 2.513 1.00 82.81 87 ARG A N 1
ATOM 705 C CA . ARG A 1 87 ? 3.286 -7.103 1.979 1.00 82.81 87 ARG A CA 1
ATOM 706 C C . ARG A 1 87 ? 3.760 -8.152 0.983 1.00 82.81 87 ARG A C 1
ATOM 708 O O . ARG A 1 87 ? 4.541 -7.817 0.090 1.00 82.81 87 ARG A O 1
ATOM 715 N N . GLU A 1 88 ? 3.323 -9.398 1.146 1.00 79.38 88 GLU A N 1
ATOM 716 C CA . GLU A 1 88 ? 3.545 -10.450 0.168 1.00 79.38 88 GLU A CA 1
ATOM 717 C C . GLU A 1 88 ? 2.676 -10.146 -1.054 1.00 79.38 88 GLU A C 1
ATOM 719 O O . GLU A 1 88 ? 1.517 -9.781 -0.950 1.00 79.38 88 GLU A O 1
ATOM 724 N N . GLY A 1 89 ? 3.268 -10.150 -2.248 1.00 76.94 89 GLY A N 1
ATOM 725 C CA . GLY A 1 89 ? 2.513 -9.830 -3.464 1.00 76.94 89 GLY A CA 1
ATOM 726 C C . GLY A 1 89 ? 2.179 -8.349 -3.699 1.00 76.94 89 GLY A C 1
ATOM 727 O O . GLY A 1 89 ? 1.774 -8.042 -4.811 1.00 76.94 89 GLY A O 1
ATOM 728 N N . LEU A 1 90 ? 2.488 -7.417 -2.784 1.00 83.38 90 LEU A N 1
ATOM 729 C CA . LEU A 1 90 ? 2.227 -5.962 -2.916 1.00 83.38 90 LEU A CA 1
ATOM 730 C C . LEU A 1 90 ? 2.604 -5.351 -4.282 1.00 83.38 90 LEU A C 1
ATOM 732 O O . LEU A 1 90 ? 2.022 -4.377 -4.757 1.00 83.38 90 LEU A O 1
ATOM 736 N N . PHE A 1 91 ? 3.645 -5.895 -4.905 1.00 83.31 91 PHE A N 1
ATOM 737 C CA . PHE A 1 91 ? 4.189 -5.427 -6.174 1.00 83.31 91 PHE A CA 1
ATOM 738 C C . PHE A 1 91 ? 3.586 -6.095 -7.415 1.00 83.31 91 PHE A C 1
ATOM 740 O O . PHE A 1 91 ? 3.907 -5.651 -8.521 1.00 83.31 91 PHE A O 1
ATOM 747 N N . LYS A 1 92 ? 2.774 -7.145 -7.241 1.00 81.00 92 LYS A N 1
ATOM 748 C CA . LYS A 1 92 ? 2.047 -7.845 -8.308 1.00 81.00 92 LYS A CA 1
ATOM 749 C C . LYS A 1 92 ? 0.825 -7.046 -8.758 1.00 81.00 92 LYS A C 1
ATOM 751 O O . LYS A 1 92 ? 0.544 -7.048 -9.953 1.00 81.00 92 LYS A O 1
ATOM 756 N N . LEU A 1 93 ? 0.214 -6.282 -7.842 1.00 78.25 93 LEU A N 1
ATOM 757 C CA . LEU A 1 93 ? -0.972 -5.461 -8.100 1.00 78.25 93 LEU A CA 1
ATOM 758 C C . LEU A 1 93 ? -2.110 -6.304 -8.660 1.00 78.25 93 LEU A C 1
ATOM 760 O O . LEU A 1 93 ? -2.626 -6.008 -9.742 1.00 78.25 93 LEU A O 1
ATOM 764 N N . ASP A 1 94 ? -2.438 -7.368 -7.936 1.00 77.31 94 ASP A N 1
ATOM 765 C CA . ASP A 1 94 ? -3.570 -8.207 -8.286 1.00 77.31 94 ASP A CA 1
ATOM 766 C C . ASP A 1 94 ? -4.882 -7.451 -8.037 1.00 77.31 94 ASP A C 1
ATOM 768 O O . ASP A 1 94 ? -4.933 -6.466 -7.289 1.00 77.31 94 ASP A O 1
ATOM 772 N N . VAL A 1 95 ? -5.943 -7.878 -8.713 1.00 65.81 95 VAL A N 1
ATOM 773 C CA . VAL A 1 95 ? -7.272 -7.260 -8.603 1.00 65.81 95 VAL A CA 1
ATOM 774 C C . VAL A 1 95 ? -7.880 -7.456 -7.215 1.00 65.81 95 VAL A C 1
ATOM 776 O O . VAL A 1 95 ? -8.624 -6.590 -6.757 1.00 65.81 95 VAL A O 1
ATOM 779 N N . ASP A 1 96 ? -7.493 -8.534 -6.531 1.00 68.69 96 ASP A N 1
ATOM 780 C CA . ASP A 1 96 ? -7.999 -8.913 -5.210 1.00 68.69 96 ASP A CA 1
ATOM 781 C C . ASP A 1 96 ? -7.164 -8.344 -4.046 1.00 68.69 96 ASP A C 1
ATOM 783 O O . ASP A 1 96 ? -7.506 -8.556 -2.884 1.00 68.69 96 ASP A O 1
ATOM 787 N N . ASP A 1 97 ? -6.089 -7.594 -4.326 1.00 79.50 97 ASP A N 1
ATOM 788 C CA . ASP A 1 97 ? -5.209 -7.050 -3.285 1.00 79.50 97 ASP A CA 1
ATOM 789 C C . ASP A 1 97 ? -5.955 -6.051 -2.367 1.00 79.50 97 ASP A C 1
ATOM 791 O O . ASP A 1 97 ? -6.610 -5.107 -2.827 1.00 79.50 97 ASP A O 1
ATOM 795 N N . ASP A 1 98 ? -5.746 -6.158 -1.047 1.00 79.31 98 ASP A N 1
ATOM 796 C CA . ASP A 1 98 ? -6.354 -5.295 -0.008 1.00 79.31 98 ASP A CA 1
ATOM 797 C C . ASP A 1 98 ? -6.115 -3.787 -0.227 1.00 79.31 98 ASP A C 1
ATOM 799 O O . ASP A 1 98 ? -6.851 -2.915 0.256 1.00 79.31 98 ASP A O 1
ATOM 803 N N . ILE A 1 99 ? -5.088 -3.442 -1.010 1.00 78.81 99 ILE A N 1
ATOM 804 C CA . ILE A 1 99 ? -4.789 -2.067 -1.415 1.00 78.81 99 ILE A CA 1
ATOM 805 C C . ILE A 1 99 ? -5.965 -1.395 -2.150 1.00 78.81 99 ILE A C 1
ATOM 807 O O . ILE A 1 99 ? -6.072 -0.162 -2.130 1.00 78.81 99 ILE A O 1
ATOM 811 N N . TRP A 1 100 ? -6.878 -2.166 -2.743 1.00 80.81 100 TRP A N 1
ATOM 812 C CA . TRP A 1 100 ? -8.049 -1.655 -3.456 1.00 80.81 100 TRP A CA 1
ATOM 813 C C . TRP A 1 100 ? -9.294 -1.484 -2.571 1.00 80.81 100 TRP A C 1
ATOM 815 O O . TRP A 1 100 ? -10.186 -0.726 -2.940 1.00 80.81 100 TRP A O 1
ATOM 825 N N . GLN A 1 101 ? -9.337 -2.083 -1.374 1.00 80.19 101 GLN A N 1
ATOM 826 C CA . GLN A 1 101 ? -10.531 -2.097 -0.513 1.00 80.19 101 GLN A CA 1
ATOM 827 C C . GLN A 1 101 ? -10.558 -0.959 0.518 1.00 80.19 101 GLN A C 1
ATOM 829 O O . GLN A 1 101 ? -9.817 -0.993 1.497 1.00 80.19 101 GLN A O 1
ATOM 834 N N . ASP A 1 102 ? -11.400 0.061 0.367 1.00 79.38 102 ASP A N 1
ATOM 835 C CA . ASP A 1 102 ? -11.442 1.214 1.293 1.00 79.38 102 ASP A CA 1
ATOM 836 C C . ASP A 1 102 ? -12.295 0.971 2.571 1.00 79.38 102 ASP A C 1
ATOM 838 O O . ASP A 1 102 ? -12.795 1.903 3.200 1.00 79.38 102 ASP A O 1
ATOM 842 N N . ILE A 1 103 ? -12.406 -0.291 3.007 1.00 78.56 103 ILE A N 1
ATOM 843 C CA . ILE A 1 103 ? -13.131 -0.707 4.221 1.00 78.56 103 ILE A CA 1
ATOM 844 C C . ILE A 1 103 ? -12.542 -0.009 5.455 1.00 78.56 103 ILE A C 1
ATOM 846 O O . ILE A 1 103 ? -11.325 0.015 5.637 1.00 78.56 103 ILE A O 1
ATOM 850 N N . GLY A 1 104 ? -13.401 0.565 6.304 1.00 71.56 104 GLY A N 1
ATOM 851 C CA . GLY A 1 104 ? -12.987 1.273 7.525 1.00 71.56 104 GLY A CA 1
ATOM 852 C C . GLY A 1 104 ? -12.218 2.579 7.272 1.00 71.56 104 GLY A C 1
ATOM 853 O O . GLY A 1 104 ? -11.613 3.125 8.196 1.00 71.56 104 GLY A O 1
ATOM 854 N N . LEU A 1 105 ? -12.197 3.059 6.020 1.00 76.50 105 LEU A N 1
ATOM 855 C CA . LEU A 1 105 ? -11.555 4.311 5.598 1.00 76.50 105 LEU A CA 1
ATOM 856 C C . LEU A 1 105 ? -12.520 5.318 4.954 1.00 76.50 105 LEU A C 1
ATOM 858 O O . LEU A 1 105 ? -12.092 6.450 4.693 1.00 76.50 105 LEU A O 1
ATOM 862 N N . ASP A 1 106 ? -13.762 4.915 4.685 1.00 67.50 106 ASP A N 1
ATOM 863 C CA . ASP A 1 106 ? -14.863 5.805 4.304 1.00 67.50 106 ASP A CA 1
ATOM 864 C C . ASP A 1 106 ? -15.727 6.170 5.528 1.00 67.50 106 ASP A C 1
ATOM 866 O O . ASP A 1 106 ? -15.593 5.565 6.592 1.00 67.50 106 ASP A O 1
ATOM 870 N N . GLU A 1 107 ? -16.495 7.250 5.363 1.00 53.34 107 GLU A N 1
ATOM 871 C CA . GLU A 1 107 ? -17.193 8.040 6.393 1.00 53.34 107 GLU A CA 1
ATOM 872 C C . GLU A 1 107 ? -18.277 7.272 7.165 1.00 53.34 107 GLU A C 1
ATOM 874 O O . GLU A 1 107 ? -19.077 6.556 6.519 1.00 53.34 107 GLU A O 1
#

Radius of gyration: 17.85 Å; Cα contacts (8 Å, |Δi|>4): 74; chains: 1; bounding box: 44×22×53 Å

Solvent-accessible surface area (backbone atoms only — not comparable to full-atom values): 6364 Å² total; per-residue (Å²): 136,57,65,58,61,49,52,52,54,47,52,52,52,52,52,51,52,51,54,53,49,54,49,51,53,53,51,54,75,76,46,93,82,62,67,67,68,49,52,56,52,53,50,57,56,56,68,48,47,62,61,50,52,50,52,50,52,56,41,33,54,48,26,52,51,48,41,50,37,42,76,68,67,73,48,64,91,87,65,52,54,34,71,57,62,63,74,77,66,59,87,69,68,56,92,84,42,51,84,75,56,64,54,54,63,67,134